Protein AF-A0A924BR07-F1 (afdb_monomer)

Foldseek 3Di:
DDLLVLLVLLLCVQAVVQWAALVRSCVVSVDDSVVSVVSVVCCCPVVVFQWDQDPVVNTIHRDDDPPPVSVVVPDPPPDPDDPVRVVVVVPPD

Solvent-accessible surface area (backbone atoms only — not comparable to full-atom values): 5573 Å² total; per-residue (Å²): 130,57,75,68,60,45,54,51,51,53,53,50,47,19,61,73,59,54,50,32,35,70,66,60,51,39,71,73,67,73,55,55,73,68,52,53,54,52,48,56,49,41,38,40,74,75,64,48,39,54,68,40,78,40,78,89,78,55,18,32,21,64,64,87,50,98,83,43,64,45,64,78,66,57,60,78,69,82,75,80,58,51,74,68,52,46,49,56,61,70,60,75,112

Nearest PDB structures (foldseek):
  9c5g-assembly1_A  TM=7.077E-01  e=1.196E-02  Rhizobium leguminosarum
  4d18-assembly2_J  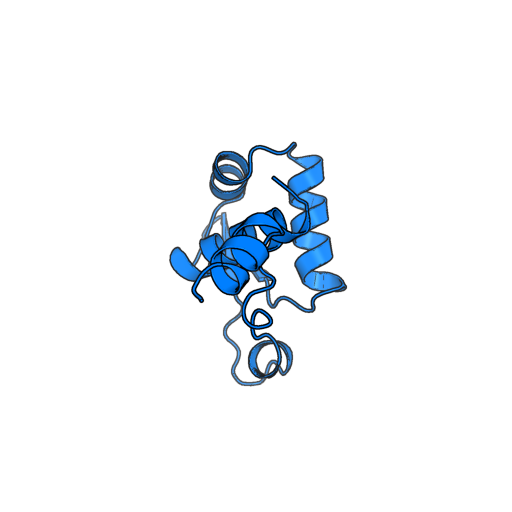TM=7.247E-01  e=1.115E-01  Homo sapiens
  7tb6-assembly1_A-2  TM=5.563E-01  e=1.645E-02  Stenotrophomonas maltophilia
  8h38-assembly1_B  TM=7.558E-01  e=1.858E-01  Homo sapiens
  3e6m-assembly4_H  TM=5.898E-01  e=2.111E-01  Ruegeria pomeroyi

Radius of gyration: 14.46 Å; Cα contacts (8 Å, |Δi|>4): 82; chains: 1; bounding box: 50×23×32 Å

Mean predicted aligned error: 8.05 Å

Secondary structure (DSSP, 8-state):
--HHHHHHHHHHHHHHHSSB-HHHHHHHH---HHHHHHHHHHHHHHS---EEEETTTTEEEE---TT-HHHHH-PPPTT---HHHHHHHHT--

pLDDT: mean 82.42, std 16.5, range [48.91, 97.94]

Sequence (93 aa):
MDRTERFYKIEMLIRARKCASFDELLAEVEVSRATLKRDLQYLRSRMDAPIVYDRFDNGYKLHADPRDKRQASHQLPGVWFSEREIHALLTMY

Structure (mmCIF, N/CA/C/O backbone):
data_AF-A0A924BR07-F1
#
_entry.id   AF-A0A924BR07-F1
#
loop_
_atom_site.group_PDB
_atom_site.id
_atom_site.type_symbol
_atom_site.label_atom_id
_atom_site.label_alt_id
_atom_site.label_comp_id
_atom_site.label_asym_id
_atom_site.label_entity_id
_atom_site.label_seq_id
_atom_site.pdbx_PDB_ins_code
_atom_site.Cartn_x
_atom_site.Cartn_y
_atom_site.Cartn_z
_atom_site.occupancy
_atom_site.B_iso_or_equiv
_atom_site.auth_seq_id
_atom_site.auth_comp_id
_atom_site.auth_asym_id
_atom_site.auth_atom_id
_atom_site.pdbx_PDB_model_num
ATOM 1 N N . MET A 1 1 ? 8.724 7.774 11.916 1.00 76.00 1 MET A N 1
ATOM 2 C CA . MET A 1 1 ? 8.798 7.071 10.625 1.00 76.00 1 MET A CA 1
ATOM 3 C C . MET A 1 1 ? 9.151 8.061 9.529 1.00 76.00 1 MET A C 1
ATOM 5 O O . MET A 1 1 ? 8.428 9.047 9.373 1.00 76.00 1 MET A O 1
ATOM 9 N N . ASP A 1 2 ? 10.245 7.827 8.803 1.00 88.00 2 ASP A N 1
ATOM 10 C CA . ASP A 1 2 ? 10.557 8.631 7.612 1.00 88.00 2 ASP A CA 1
ATOM 11 C C . ASP A 1 2 ? 9.511 8.390 6.504 1.00 88.00 2 ASP A C 1
ATOM 13 O O . ASP A 1 2 ? 8.804 7.380 6.488 1.00 88.00 2 ASP A O 1
ATOM 17 N N . ARG A 1 3 ? 9.369 9.327 5.563 1.00 87.81 3 ARG A N 1
ATOM 18 C CA . ARG A 1 3 ? 8.415 9.201 4.454 1.00 87.81 3 ARG A CA 1
ATOM 19 C C . ARG A 1 3 ? 8.677 7.957 3.596 1.00 87.81 3 ARG A C 1
ATOM 21 O O . ARG A 1 3 ? 7.717 7.311 3.182 1.00 87.81 3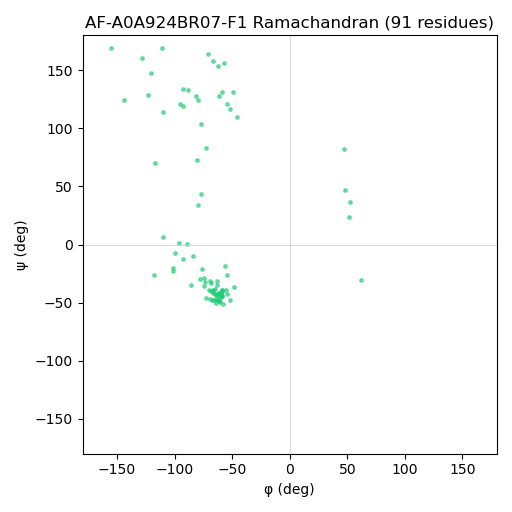 ARG A O 1
ATOM 28 N N . THR A 1 4 ? 9.940 7.625 3.349 1.00 86.56 4 THR A N 1
ATOM 29 C CA . THR A 1 4 ? 10.334 6.476 2.518 1.00 86.56 4 THR A CA 1
ATOM 30 C C . THR A 1 4 ? 9.994 5.162 3.212 1.00 86.56 4 THR A C 1
ATOM 32 O O . THR A 1 4 ? 9.340 4.297 2.630 1.00 86.56 4 THR A O 1
ATOM 35 N N . GLU A 1 5 ? 10.341 5.066 4.496 1.00 87.69 5 GLU A N 1
ATOM 36 C CA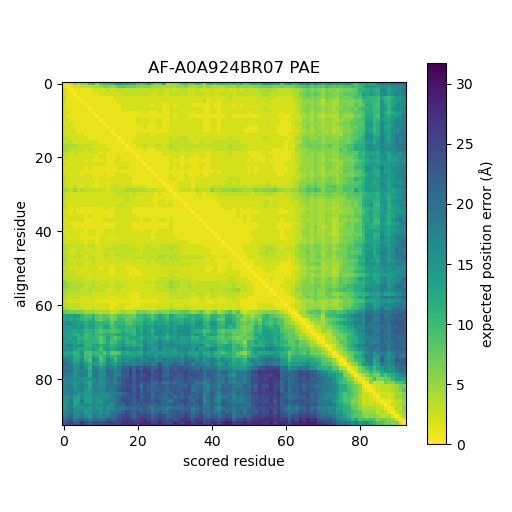 . GLU A 1 5 ? 9.982 3.948 5.373 1.00 87.69 5 GLU A CA 1
ATOM 37 C C . GLU A 1 5 ? 8.458 3.729 5.360 1.00 87.69 5 GLU A C 1
ATOM 39 O O . GLU A 1 5 ? 7.964 2.604 5.257 1.00 87.69 5 GLU A O 1
ATOM 44 N N . ARG A 1 6 ? 7.685 4.825 5.408 1.00 93.50 6 ARG A N 1
ATOM 45 C CA . ARG A 1 6 ? 6.218 4.782 5.405 1.00 93.50 6 ARG A CA 1
ATOM 46 C C . ARG A 1 6 ? 5.633 4.221 4.126 1.00 93.50 6 ARG A C 1
ATOM 48 O O . ARG A 1 6 ? 4.720 3.402 4.185 1.00 93.50 6 ARG A O 1
ATOM 55 N N . PHE A 1 7 ? 6.157 4.632 2.980 1.00 92.94 7 PHE A N 1
ATOM 56 C CA . PHE A 1 7 ? 5.743 4.093 1.688 1.00 92.94 7 PHE A CA 1
ATOM 57 C C . PHE A 1 7 ? 5.975 2.590 1.601 1.00 92.94 7 PHE A C 1
ATOM 59 O O . PHE A 1 7 ? 5.071 1.860 1.191 1.00 92.94 7 PHE A O 1
ATOM 66 N N . TYR A 1 8 ? 7.135 2.134 2.075 1.00 87.56 8 TYR A N 1
ATOM 67 C CA . TYR A 1 8 ? 7.451 0.715 2.131 1.00 87.56 8 TYR A CA 1
ATOM 68 C C . TYR A 1 8 ? 6.454 -0.050 3.005 1.00 87.56 8 TYR A C 1
ATOM 70 O O . TYR A 1 8 ? 5.871 -1.038 2.560 1.00 87.56 8 TYR A O 1
ATOM 78 N N . LYS A 1 9 ? 6.191 0.437 4.224 1.00 92.31 9 LYS A N 1
ATOM 79 C CA . LYS A 1 9 ? 5.251 -0.225 5.137 1.00 92.31 9 LYS A CA 1
ATOM 80 C C . LYS A 1 9 ? 3.840 -0.304 4.553 1.00 92.31 9 LYS A C 1
ATOM 82 O O . LYS A 1 9 ? 3.226 -1.363 4.638 1.00 92.31 9 LYS A O 1
ATOM 87 N N . ILE A 1 10 ? 3.343 0.761 3.913 1.00 95.19 10 ILE A N 1
ATOM 88 C CA . ILE A 1 10 ? 2.025 0.754 3.249 1.00 95.19 10 ILE A CA 1
ATOM 89 C C . ILE A 1 10 ? 1.962 -0.343 2.185 1.00 95.19 10 ILE A C 1
ATOM 91 O O . ILE A 1 10 ? 1.033 -1.151 2.187 1.00 95.19 10 ILE A O 1
ATOM 95 N N . GLU A 1 11 ? 2.940 -0.392 1.280 1.00 91.62 11 GLU A N 1
ATOM 96 C CA . GLU A 1 11 ? 2.926 -1.379 0.202 1.00 91.62 11 GLU A CA 1
ATOM 97 C C . GLU A 1 11 ? 3.086 -2.810 0.733 1.00 91.62 11 GLU A C 1
ATOM 99 O O . GLU A 1 11 ? 2.366 -3.714 0.300 1.00 91.62 11 GLU A O 1
ATOM 104 N N . MET A 1 12 ? 3.977 -3.012 1.708 1.00 90.62 12 MET A N 1
ATOM 105 C CA . MET A 1 12 ? 4.182 -4.304 2.361 1.00 90.62 12 MET A CA 1
ATOM 106 C C . MET A 1 12 ? 2.888 -4.811 3.008 1.00 90.62 12 MET A C 1
ATOM 108 O O . MET A 1 12 ? 2.539 -5.975 2.826 1.00 90.62 12 MET A O 1
ATOM 112 N N . LEU A 1 13 ? 2.145 -3.949 3.710 1.00 94.38 13 LEU A N 1
ATOM 113 C CA . LEU A 1 13 ? 0.870 -4.312 4.337 1.00 94.38 13 LEU A CA 1
ATOM 114 C C . LEU A 1 13 ? -0.182 -4.719 3.303 1.00 94.38 13 LEU A C 1
ATOM 116 O O . LEU A 1 13 ? -0.819 -5.760 3.463 1.00 94.38 13 LEU A O 1
ATOM 120 N N . ILE A 1 14 ? -0.329 -3.943 2.225 1.00 94.50 14 ILE A N 1
ATOM 121 C CA . ILE A 1 14 ? -1.264 -4.254 1.132 1.00 94.50 14 ILE A CA 1
ATOM 122 C C . ILE A 1 14 ? -0.912 -5.606 0.497 1.00 94.50 14 ILE A C 1
ATOM 124 O O . ILE A 1 14 ? -1.792 -6.431 0.252 1.00 94.50 14 ILE A O 1
ATOM 128 N N . ARG A 1 15 ? 0.378 -5.858 0.256 1.00 89.62 15 ARG A N 1
ATOM 129 C CA . ARG A 1 15 ? 0.865 -7.106 -0.341 1.00 89.62 15 ARG A CA 1
ATOM 130 C C . ARG A 1 15 ? 0.661 -8.303 0.588 1.00 89.62 15 ARG A C 1
ATOM 132 O O . ARG A 1 15 ? 0.145 -9.326 0.147 1.00 89.62 15 ARG A O 1
ATOM 139 N N . ALA A 1 16 ? 1.039 -8.170 1.858 1.00 88.12 16 ALA A N 1
ATOM 140 C CA . ALA A 1 16 ? 0.953 -9.236 2.853 1.00 88.12 16 ALA A CA 1
ATOM 141 C C . ALA A 1 16 ? -0.499 -9.637 3.140 1.00 88.12 16 ALA A C 1
ATOM 143 O O . ALA A 1 16 ? -0.814 -10.823 3.204 1.00 88.12 16 ALA A O 1
ATOM 144 N N . ARG A 1 17 ? -1.397 -8.653 3.268 1.00 92.31 17 ARG A N 1
ATOM 145 C CA . ARG A 1 17 ? -2.817 -8.898 3.558 1.00 92.31 17 ARG A CA 1
ATOM 146 C C . ARG A 1 17 ? -3.638 -9.205 2.307 1.00 92.31 17 ARG A C 1
ATOM 148 O O . ARG A 1 17 ? -4.789 -9.609 2.430 1.00 92.31 17 ARG A O 1
ATOM 155 N N . LYS A 1 18 ? -3.073 -9.026 1.105 1.00 91.06 18 LYS A N 1
ATOM 156 C CA . LYS A 1 18 ? -3.744 -9.036 -0.215 1.00 91.06 18 LYS A CA 1
ATOM 157 C C . LYS A 1 18 ? -4.805 -7.941 -0.389 1.00 91.06 18 LYS A C 1
ATOM 159 O O . LYS A 1 18 ? -5.002 -7.479 -1.509 1.00 91.06 18 LYS A O 1
ATOM 164 N N . CYS A 1 19 ? -5.461 -7.532 0.694 1.00 95.19 19 CYS A N 1
ATOM 165 C CA . CYS A 1 19 ? -6.367 -6.406 0.826 1.00 95.19 19 CYS A CA 1
ATOM 166 C C . CYS A 1 19 ? -6.161 -5.781 2.214 1.00 95.19 19 CYS A C 1
ATOM 168 O O . CYS A 1 19 ? -6.254 -6.496 3.206 1.00 95.19 19 CYS A O 1
ATOM 170 N N . ALA A 1 20 ? -5.868 -4.482 2.293 1.00 97.25 20 ALA A N 1
ATOM 171 C CA . ALA A 1 20 ? -5.736 -3.762 3.563 1.00 97.25 20 ALA A CA 1
ATOM 172 C C . ALA A 1 20 ? -6.703 -2.574 3.610 1.00 97.25 20 ALA A C 1
ATOM 174 O O . ALA A 1 20 ? -6.725 -1.756 2.688 1.00 97.25 20 ALA A O 1
ATOM 175 N N . SER A 1 21 ? -7.500 -2.455 4.670 1.00 97.88 21 SER A N 1
ATOM 176 C CA . SER A 1 21 ? -8.440 -1.341 4.824 1.00 97.88 21 SER A CA 1
ATOM 177 C C . SER A 1 21 ? -7.718 -0.020 5.117 1.00 97.88 21 SER A C 1
ATOM 179 O O . SER A 1 21 ? -6.543 0.016 5.492 1.00 97.88 21 SER A O 1
ATOM 181 N N . PHE A 1 22 ? -8.418 1.106 4.955 1.00 97.56 22 PHE A N 1
ATOM 182 C CA . PHE A 1 22 ? -7.835 2.411 5.274 1.00 97.56 22 PHE A CA 1
ATOM 183 C C . PHE A 1 22 ? -7.465 2.531 6.757 1.00 97.56 22 PHE A C 1
ATOM 185 O O . PHE A 1 22 ? -6.400 3.055 7.074 1.00 97.56 22 PHE A O 1
ATOM 192 N N . ASP A 1 23 ? -8.327 2.050 7.654 1.00 96.88 23 ASP A N 1
ATOM 193 C CA . ASP A 1 23 ? -8.109 2.171 9.097 1.00 96.88 23 ASP A CA 1
ATOM 194 C C . ASP A 1 23 ? -7.012 1.213 9.581 1.00 96.88 23 ASP A C 1
ATOM 196 O O . ASP A 1 23 ? -6.221 1.576 10.447 1.00 96.88 23 ASP A O 1
ATOM 200 N N . GLU A 1 24 ? -6.878 0.044 8.950 1.00 96.81 24 GLU A N 1
ATOM 201 C CA . GLU A 1 24 ? -5.740 -0.855 9.152 1.00 96.81 24 GLU A CA 1
ATOM 202 C C . GLU A 1 24 ? -4.410 -0.207 8.765 1.00 96.81 24 GLU A C 1
ATOM 204 O O . GLU A 1 24 ? -3.449 -0.264 9.526 1.00 96.81 24 GLU A O 1
ATOM 209 N N . LEU A 1 25 ? -4.341 0.421 7.587 1.00 97.31 25 LEU A N 1
ATOM 210 C CA . LEU A 1 25 ? -3.138 1.140 7.173 1.00 97.31 25 LEU A CA 1
ATOM 211 C C . LEU A 1 25 ? -2.847 2.301 8.130 1.00 97.31 25 LEU A C 1
ATOM 213 O O . LEU A 1 25 ? -1.701 2.500 8.523 1.00 97.31 25 LEU A O 1
ATOM 217 N N . LEU A 1 26 ? -3.880 3.045 8.532 1.00 97.12 26 LEU A N 1
ATOM 218 C CA . LEU A 1 26 ? -3.763 4.183 9.441 1.00 97.12 26 LEU A CA 1
ATOM 219 C C . LEU A 1 26 ? -3.201 3.779 10.809 1.00 97.12 26 LEU A C 1
ATOM 221 O O . LEU A 1 26 ? -2.315 4.465 11.315 1.00 97.12 26 LEU A O 1
ATOM 225 N N . ALA A 1 27 ? -3.690 2.671 11.371 1.00 96.19 27 ALA A N 1
ATOM 226 C CA . ALA A 1 27 ? -3.229 2.130 12.647 1.00 96.19 27 ALA A CA 1
ATOM 227 C C . ALA A 1 27 ? -1.755 1.702 12.603 1.00 96.19 27 ALA A C 1
ATOM 229 O O . ALA A 1 27 ? -1.053 1.802 13.601 1.00 96.19 27 ALA A O 1
ATOM 230 N N . GLU A 1 28 ? -1.273 1.257 11.444 1.00 95.38 28 GLU A N 1
ATOM 231 C CA . GLU A 1 28 ? 0.087 0.743 11.291 1.00 95.38 28 GLU A CA 1
ATOM 232 C C . GLU A 1 28 ? 1.132 1.828 11.020 1.00 95.38 28 GLU A C 1
ATOM 234 O O . GLU A 1 28 ? 2.288 1.680 11.417 1.00 95.38 28 GLU A O 1
ATOM 239 N N . VAL A 1 29 ? 0.775 2.889 10.289 1.00 94.44 29 VAL A N 1
ATOM 240 C CA . VAL A 1 29 ? 1.734 3.945 9.917 1.00 94.44 29 VAL A CA 1
ATOM 241 C C . VAL A 1 29 ? 1.670 5.192 10.797 1.00 94.44 29 VAL A C 1
ATOM 243 O O . VAL A 1 29 ? 2.516 6.070 10.640 1.00 94.44 29 VAL A O 1
ATOM 246 N N . GLU A 1 30 ? 0.684 5.276 11.697 1.00 91.06 30 GLU A N 1
ATOM 247 C CA . GLU A 1 30 ? 0.561 6.304 12.745 1.00 91.06 30 GLU A CA 1
ATOM 248 C C . GLU A 1 30 ? 0.651 7.757 12.231 1.00 91.06 30 GLU A C 1
ATOM 250 O O . GLU A 1 30 ? 1.202 8.651 12.874 1.00 91.06 30 GLU A O 1
ATOM 255 N N . VAL A 1 31 ? 0.098 8.022 11.045 1.00 95.94 31 VAL A N 1
ATOM 256 C CA . VAL A 1 31 ? -0.004 9.376 10.475 1.00 95.94 31 VAL A CA 1
ATOM 257 C C . VAL A 1 31 ? -1.446 9.857 10.424 1.00 95.94 31 VAL A C 1
ATOM 259 O O . VAL A 1 31 ? -2.392 9.094 10.587 1.00 95.94 31 VAL A O 1
ATOM 262 N N . SER A 1 32 ? -1.642 11.145 10.138 1.00 97.44 32 SER A N 1
ATOM 263 C CA . SER A 1 32 ? -2.988 11.671 9.908 1.00 97.44 32 SER A CA 1
ATOM 264 C C . SER A 1 32 ? -3.654 11.018 8.687 1.00 97.44 32 SER A C 1
ATOM 266 O O . SER A 1 32 ? -2.997 10.654 7.706 1.00 97.44 32 SER A O 1
ATOM 268 N N . ARG A 1 33 ? -4.992 10.975 8.683 1.00 97.81 33 ARG A N 1
ATOM 269 C CA . ARG A 1 33 ? -5.791 10.489 7.541 1.00 97.81 33 ARG A CA 1
ATOM 270 C C . ARG A 1 33 ? -5.455 11.229 6.238 1.00 97.81 33 ARG A C 1
ATOM 272 O O . ARG A 1 33 ? -5.407 10.624 5.168 1.00 97.81 33 ARG A O 1
ATOM 279 N N . ALA A 1 34 ? -5.222 12.540 6.318 1.00 97.94 34 ALA A N 1
ATOM 280 C CA . ALA A 1 34 ? -4.854 13.355 5.162 1.00 97.94 34 ALA A CA 1
ATOM 281 C C . ALA A 1 34 ? -3.469 12.973 4.615 1.00 97.94 34 ALA A C 1
ATOM 283 O O . ALA A 1 34 ? -3.286 12.901 3.399 1.00 97.94 34 ALA A O 1
ATOM 284 N N . THR A 1 35 ? -2.519 12.677 5.505 1.00 97.62 35 THR A N 1
ATOM 285 C CA . THR A 1 35 ? -1.176 12.212 5.141 1.00 97.62 35 THR A CA 1
ATOM 286 C C . THR A 1 35 ? -1.244 10.860 4.438 1.00 97.62 35 THR A C 1
ATOM 288 O O . THR A 1 35 ? -0.760 10.754 3.316 1.00 97.62 35 THR A O 1
ATOM 291 N N . LEU A 1 36 ? -1.943 9.873 5.010 1.00 97.94 36 LEU A N 1
ATOM 292 C CA . LEU A 1 36 ? -2.077 8.547 4.398 1.00 97.94 36 LEU A CA 1
ATOM 293 C C . LEU A 1 36 ? -2.725 8.608 3.002 1.00 97.94 36 LEU A C 1
ATOM 295 O O . LEU A 1 36 ? -2.264 7.952 2.071 1.00 97.94 36 LEU A O 1
ATOM 299 N N . LYS A 1 37 ? -3.754 9.448 2.809 1.00 97.75 37 LYS A N 1
ATOM 300 C CA . LYS A 1 37 ? -4.345 9.671 1.475 1.00 97.75 37 LYS A CA 1
ATOM 301 C C . LYS A 1 37 ? -3.328 10.212 0.468 1.00 97.75 37 LYS A C 1
ATOM 303 O O . LYS A 1 37 ? -3.288 9.743 -0.670 1.00 97.75 37 LYS A O 1
ATOM 308 N N . ARG A 1 38 ? -2.519 11.196 0.872 1.00 97.81 38 ARG A N 1
ATOM 309 C CA . ARG A 1 38 ? -1.459 11.766 0.025 1.00 97.81 38 ARG A CA 1
ATOM 310 C C . ARG A 1 38 ? -0.381 10.736 -0.286 1.00 97.81 38 ARG A C 1
ATOM 312 O O . ARG A 1 38 ? 0.104 10.702 -1.411 1.00 97.81 38 ARG A O 1
ATOM 319 N N . ASP A 1 39 ? -0.042 9.893 0.680 1.00 97.19 39 ASP A N 1
ATOM 320 C CA . ASP A 1 39 ? 0.954 8.840 0.522 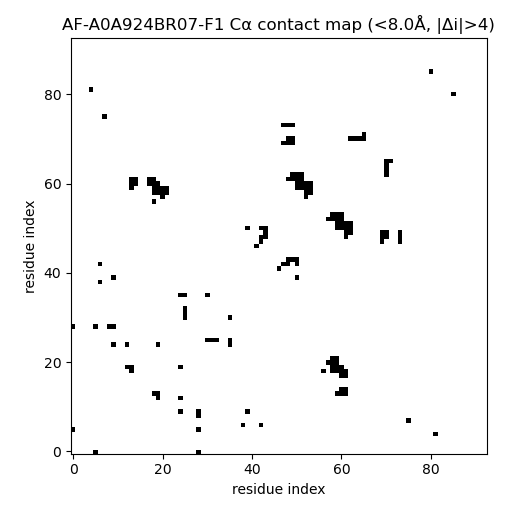1.00 97.19 39 ASP A CA 1
ATOM 321 C C . ASP A 1 39 ? 0.489 7.772 -0.477 1.00 97.19 39 ASP A C 1
ATOM 323 O O . ASP A 1 39 ? 1.206 7.473 -1.429 1.00 97.19 39 ASP A O 1
ATOM 327 N N . LEU A 1 40 ? -0.751 7.287 -0.350 1.00 96.88 40 LEU A N 1
ATOM 328 C CA . LEU A 1 40 ? -1.367 6.372 -1.319 1.00 96.88 40 LEU A CA 1
ATOM 329 C C . LEU A 1 40 ? -1.429 6.977 -2.730 1.00 96.88 40 LEU A C 1
ATOM 331 O O . LEU A 1 40 ? -1.202 6.283 -3.722 1.00 96.88 40 LEU A O 1
ATOM 335 N N . GLN A 1 41 ? -1.721 8.275 -2.844 1.00 96.44 41 GLN A N 1
ATOM 336 C CA . GLN A 1 41 ? -1.696 8.964 -4.135 1.00 96.44 41 GLN A CA 1
ATOM 337 C C . GLN A 1 41 ? -0.274 9.087 -4.695 1.00 96.44 41 GLN A C 1
ATOM 339 O O . GLN A 1 41 ? -0.079 8.922 -5.901 1.00 96.44 41 GLN A O 1
ATOM 344 N N . TYR A 1 42 ? 0.716 9.364 -3.848 1.00 94.94 42 TYR A N 1
ATOM 345 C CA . TYR A 1 42 ? 2.113 9.465 -4.256 1.00 94.94 42 TYR A CA 1
ATOM 346 C C . TYR A 1 42 ? 2.641 8.121 -4.767 1.00 94.94 42 TYR A C 1
ATOM 348 O O . TYR A 1 42 ? 3.182 8.070 -5.870 1.00 94.94 42 TYR A O 1
ATOM 356 N N . LEU A 1 43 ? 2.386 7.037 -4.026 1.00 92.38 43 LEU A N 1
ATOM 357 C CA . LEU A 1 43 ? 2.702 5.668 -4.435 1.00 92.38 43 LEU A CA 1
ATOM 358 C C . LEU A 1 43 ? 2.148 5.366 -5.836 1.00 92.38 43 LEU A C 1
ATOM 360 O O . LEU A 1 43 ? 2.885 4.925 -6.710 1.00 92.38 43 LEU A O 1
ATOM 364 N N . ARG A 1 44 ? 0.876 5.694 -6.090 1.00 92.06 44 ARG A N 1
ATOM 365 C CA . ARG A 1 44 ? 0.219 5.428 -7.382 1.00 92.06 44 ARG A CA 1
ATOM 366 C C . ARG A 1 44 ? 0.717 6.287 -8.545 1.00 92.06 44 ARG A C 1
ATOM 368 O O . ARG A 1 44 ? 0.747 5.810 -9.670 1.00 92.06 44 ARG A O 1
ATOM 375 N N . SER A 1 45 ? 0.991 7.569 -8.303 1.00 89.81 45 SER A N 1
ATOM 376 C CA . SER A 1 45 ? 1.208 8.563 -9.373 1.00 89.81 45 SER A CA 1
ATOM 377 C C . SER A 1 45 ? 2.670 8.900 -9.641 1.00 89.81 45 SER A C 1
ATOM 379 O O . SER A 1 45 ? 2.984 9.427 -10.704 1.00 89.81 45 SER A O 1
ATOM 381 N N . ARG A 1 46 ? 3.552 8.672 -8.664 1.00 88.69 46 ARG A N 1
ATOM 382 C CA . ARG A 1 46 ? 4.980 9.004 -8.754 1.00 88.69 46 ARG A CA 1
ATOM 383 C C . ARG A 1 46 ? 5.881 7.785 -8.661 1.00 88.69 46 ARG A C 1
ATOM 385 O O . ARG A 1 46 ? 6.994 7.851 -9.162 1.00 88.69 46 ARG A O 1
ATOM 392 N N . MET A 1 47 ? 5.417 6.719 -8.015 1.00 85.50 47 MET A N 1
ATOM 393 C CA . MET A 1 47 ? 6.159 5.461 -7.891 1.00 85.50 47 MET A CA 1
ATOM 394 C C . MET A 1 47 ? 5.526 4.331 -8.708 1.00 85.50 47 MET A C 1
ATOM 396 O O . MET A 1 47 ? 5.940 3.192 -8.562 1.00 85.50 47 MET A O 1
ATOM 400 N N . ASP A 1 48 ? 4.505 4.642 -9.517 1.00 86.19 48 ASP A N 1
ATOM 401 C CA . ASP A 1 48 ? 3.777 3.699 -10.374 1.00 86.19 48 ASP A CA 1
ATOM 402 C C . ASP A 1 48 ? 3.259 2.433 -9.665 1.00 86.19 48 ASP A C 1
ATOM 404 O O . ASP A 1 48 ? 2.960 1.424 -10.310 1.00 86.19 48 ASP A O 1
ATOM 408 N N . ALA A 1 49 ? 3.063 2.508 -8.343 1.00 88.38 49 ALA A N 1
ATOM 409 C CA . ALA A 1 49 ? 2.581 1.387 -7.555 1.00 88.38 49 ALA A CA 1
ATOM 410 C C . ALA A 1 49 ? 1.182 0.974 -8.035 1.00 88.38 49 ALA A C 1
ATOM 412 O O . ALA A 1 49 ? 0.276 1.822 -8.071 1.00 88.38 49 ALA A O 1
ATOM 413 N N . PRO A 1 50 ? 0.952 -0.315 -8.353 1.00 90.94 50 PRO A N 1
ATOM 414 C CA . PRO A 1 50 ? -0.311 -0.801 -8.901 1.00 90.94 50 PRO A CA 1
ATOM 415 C C . PRO A 1 50 ? -1.396 -0.926 -7.815 1.00 90.94 50 PRO A C 1
ATOM 417 O O . PRO A 1 50 ? -2.115 -1.914 -7.754 1.00 90.94 50 PRO A O 1
ATOM 420 N N . ILE A 1 51 ? -1.521 0.057 -6.920 1.00 93.19 51 ILE A N 1
ATOM 421 C CA . ILE A 1 51 ? -2.491 0.051 -5.824 1.00 93.19 51 ILE A CA 1
ATOM 422 C C . ILE A 1 51 ? -3.867 0.467 -6.350 1.00 93.19 51 ILE A C 1
ATOM 424 O O . ILE A 1 51 ? -4.049 1.567 -6.885 1.00 93.19 51 ILE A O 1
ATOM 428 N N . VAL A 1 52 ? -4.858 -0.388 -6.121 1.00 94.88 52 VAL A N 1
ATOM 429 C CA . VAL A 1 52 ? -6.270 -0.159 -6.437 1.00 94.88 52 VAL A CA 1
ATOM 430 C C . VAL A 1 52 ? -7.109 -0.237 -5.171 1.00 94.88 52 VAL A C 1
ATOM 432 O O . VAL A 1 52 ? -6.780 -0.970 -4.244 1.00 94.88 52 VAL A O 1
ATOM 435 N N . TYR A 1 53 ? -8.185 0.543 -5.119 1.00 96.19 53 TYR A N 1
ATOM 436 C CA . TYR A 1 53 ? -9.177 0.436 -4.055 1.00 96.19 53 TYR A CA 1
ATOM 437 C C . TYR A 1 53 ? -10.323 -0.453 -4.53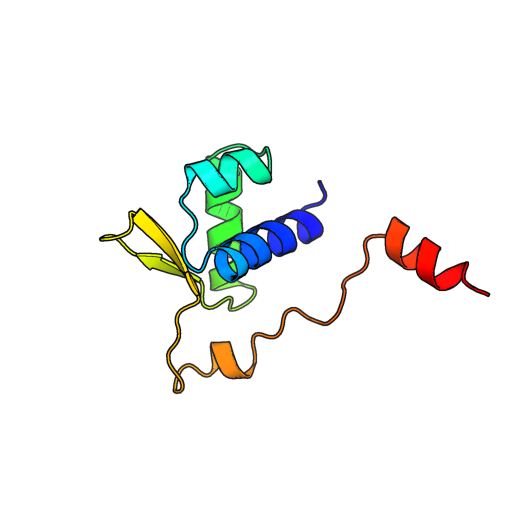4 1.00 96.19 53 TYR A C 1
ATOM 439 O O . TYR A 1 53 ? -10.961 -0.150 -5.545 1.00 96.19 53 TYR A O 1
ATOM 447 N N . ASP A 1 54 ? -10.560 -1.536 -3.807 1.00 94.94 54 ASP A N 1
ATOM 448 C CA . ASP A 1 54 ? -11.664 -2.458 -4.005 1.00 94.94 54 ASP A CA 1
ATOM 449 C C . ASP A 1 54 ? -12.845 -2.028 -3.127 1.00 94.94 54 ASP A C 1
ATOM 451 O O . ASP A 1 54 ? -12.738 -1.958 -1.901 1.00 94.94 54 ASP A O 1
ATOM 455 N N . ARG A 1 55 ? -13.977 -1.714 -3.765 1.00 94.75 55 ARG A N 1
ATOM 456 C CA . ARG A 1 55 ? -15.196 -1.285 -3.065 1.00 94.75 55 ARG A CA 1
ATOM 457 C C . ARG A 1 55 ? -15.918 -2.433 -2.366 1.00 94.75 55 ARG A C 1
ATOM 459 O O . ARG A 1 55 ? -16.600 -2.165 -1.385 1.00 94.75 55 ARG A O 1
ATOM 466 N N . PHE A 1 56 ? -15.807 -3.661 -2.872 1.00 94.94 56 PHE A N 1
ATOM 467 C CA . PHE A 1 56 ? -16.489 -4.820 -2.295 1.00 94.94 56 PHE A CA 1
ATOM 468 C C . PHE A 1 56 ? -15.828 -5.227 -0.982 1.00 94.94 56 PHE A C 1
ATOM 470 O O . PHE A 1 56 ? -16.512 -5.381 0.023 1.00 94.94 56 PHE A O 1
ATOM 477 N N . ASP A 1 57 ? -14.496 -5.289 -0.977 1.00 94.12 57 ASP A N 1
ATOM 478 C CA . ASP A 1 57 ? -13.719 -5.629 0.222 1.00 94.12 57 ASP A CA 1
ATOM 479 C C . ASP A 1 57 ? -13.356 -4.404 1.077 1.00 94.12 57 ASP A C 1
ATOM 481 O O . ASP A 1 57 ? -12.692 -4.532 2.103 1.00 94.12 57 ASP A O 1
ATOM 485 N N . ASN A 1 58 ? -13.776 -3.205 0.656 1.00 96.31 58 ASN A N 1
ATOM 486 C CA . ASN A 1 58 ? -13.496 -1.926 1.311 1.00 96.31 58 ASN A CA 1
ATOM 487 C C . ASN A 1 58 ? -12.008 -1.742 1.680 1.00 96.31 58 ASN 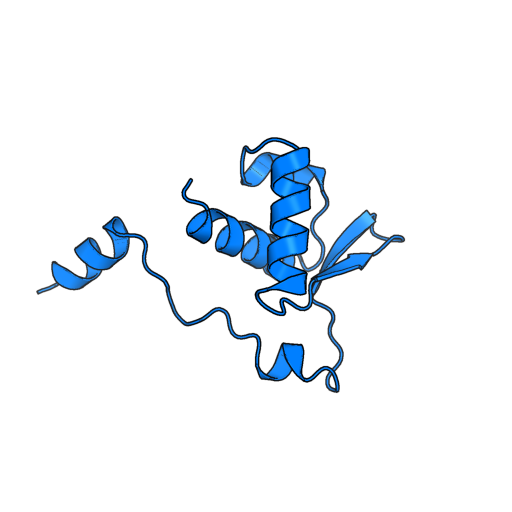A C 1
ATOM 489 O O . ASN A 1 58 ? -11.654 -1.324 2.788 1.00 96.31 58 ASN A O 1
ATOM 493 N N . GLY A 1 59 ? -11.115 -2.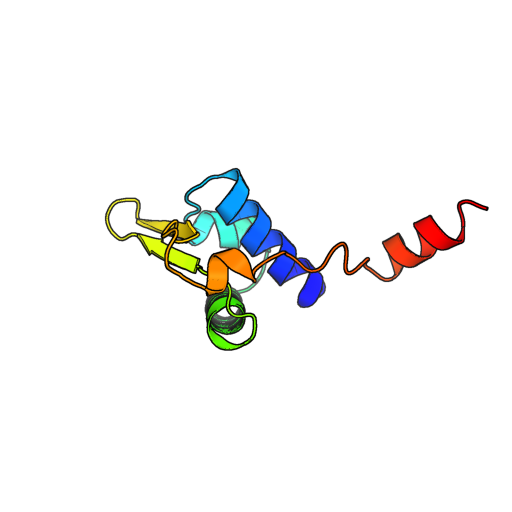045 0.740 1.00 96.94 59 GLY A N 1
ATOM 494 C CA . GLY A 1 59 ? -9.683 -2.061 1.013 1.00 96.94 59 GLY A CA 1
ATOM 495 C C . GLY A 1 59 ? -8.812 -1.846 -0.212 1.00 96.94 59 GLY A C 1
ATOM 496 O O . GLY A 1 59 ? -9.266 -1.824 -1.354 1.00 96.94 59 GLY A O 1
ATOM 497 N N . TYR A 1 60 ? -7.532 -1.626 0.043 1.00 97.19 60 TYR A N 1
ATOM 498 C CA . TYR A 1 60 ? -6.507 -1.421 -0.965 1.00 97.19 60 TYR A CA 1
ATOM 499 C C . TYR A 1 60 ? -5.839 -2.746 -1.305 1.00 97.19 60 TYR A C 1
ATOM 501 O O . TYR A 1 60 ? -5.446 -3.488 -0.407 1.00 97.19 60 TYR A O 1
ATOM 509 N N . LYS A 1 61 ? -5.678 -3.012 -2.599 1.00 94.75 61 LYS A N 1
ATOM 510 C CA . LYS A 1 61 ? -5.040 -4.209 -3.155 1.00 94.75 61 LYS A CA 1
ATOM 511 C C . LYS A 1 61 ? -3.973 -3.811 -4.160 1.00 94.75 61 LYS A C 1
ATOM 513 O O . LYS A 1 61 ? -4.016 -2.711 -4.711 1.00 94.75 61 LYS A O 1
ATOM 518 N N . LEU A 1 62 ? -3.056 -4.725 -4.453 1.00 90.81 62 LEU A N 1
ATOM 519 C CA . LEU A 1 62 ? -2.266 -4.630 -5.676 1.00 90.81 62 LEU A CA 1
ATOM 520 C C . LEU A 1 62 ? -3.101 -5.196 -6.826 1.00 90.81 62 LEU A C 1
ATOM 522 O O . LEU A 1 62 ? -3.628 -6.303 -6.729 1.00 90.81 62 LEU A O 1
ATOM 526 N N . HIS A 1 63 ? -3.244 -4.425 -7.898 1.00 85.81 63 HIS A N 1
ATOM 527 C CA . HIS A 1 63 ? -3.820 -4.902 -9.143 1.00 85.81 63 HIS A CA 1
ATOM 528 C C . HIS A 1 63 ? -2.967 -6.071 -9.644 1.00 85.81 63 HIS A C 1
ATOM 530 O O . HIS A 1 63 ? -1.742 -5.966 -9.660 1.00 85.81 63 HIS A O 1
ATOM 536 N N . ALA A 1 64 ? -3.620 -7.174 -10.004 1.00 69.50 64 ALA A N 1
ATOM 537 C CA . ALA A 1 64 ? -2.996 -8.386 -10.521 1.00 69.50 64 ALA A CA 1
ATOM 538 C C . ALA A 1 64 ? -3.489 -8.625 -11.953 1.00 69.50 64 ALA A C 1
ATOM 540 O O . ALA A 1 64 ? -4.302 -9.504 -12.223 1.00 69.50 64 ALA A O 1
ATOM 541 N N . ASP A 1 65 ? -3.042 -7.772 -12.864 1.00 71.12 65 ASP A N 1
ATOM 542 C CA . ASP A 1 65 ? -3.209 -7.933 -14.307 1.00 71.12 65 ASP A CA 1
ATOM 543 C C . ASP A 1 65 ? -1.852 -8.238 -14.963 1.00 71.12 65 ASP A C 1
ATOM 545 O O . ASP A 1 65 ? -0.989 -7.355 -14.985 1.00 71.12 65 ASP A O 1
ATOM 549 N N . PRO A 1 66 ? -1.667 -9.442 -15.539 1.00 62.91 66 PRO A N 1
ATOM 550 C CA . PRO A 1 66 ? -0.450 -9.833 -16.251 1.00 62.91 66 PRO A CA 1
ATOM 551 C C . PRO A 1 66 ? -0.066 -8.903 -17.412 1.00 62.91 66 PRO A C 1
ATOM 553 O O . PRO A 1 66 ? 1.067 -8.946 -17.886 1.00 62.91 66 PRO A O 1
ATOM 556 N N . ARG A 1 67 ? -1.004 -8.087 -17.910 1.00 66.88 67 ARG A N 1
ATOM 557 C CA . ARG A 1 67 ? -0.795 -7.129 -19.007 1.00 66.88 67 ARG A CA 1
ATOM 558 C C . ARG A 1 67 ? -0.413 -5.735 -18.513 1.00 66.88 67 ARG A C 1
ATOM 560 O O . ARG A 1 67 ? 0.015 -4.903 -19.315 1.00 66.88 67 ARG A O 1
ATOM 567 N N . ASP A 1 68 ? -0.562 -5.461 -17.219 1.00 67.56 68 ASP A N 1
ATOM 568 C CA . ASP A 1 68 ? -0.201 -4.173 -16.640 1.00 67.56 68 ASP A CA 1
ATOM 569 C C . ASP A 1 68 ? 1.316 -4.100 -16.478 1.00 67.56 68 ASP A C 1
ATOM 571 O O . ASP A 1 68 ? 1.909 -4.678 -15.565 1.00 67.56 68 ASP A O 1
ATOM 575 N N . LYS A 1 69 ? 1.954 -3.357 -17.387 1.00 62.66 69 LYS A N 1
ATOM 576 C CA . LYS A 1 69 ? 3.408 -3.155 -17.408 1.00 62.66 69 LYS A CA 1
ATOM 577 C C . LYS A 1 69 ? 3.948 -2.631 -16.077 1.00 62.66 69 LYS A C 1
ATOM 579 O O . LYS A 1 69 ? 5.094 -2.930 -15.758 1.00 62.66 69 LYS A O 1
ATOM 584 N N . ARG A 1 70 ? 3.122 -1.930 -15.285 1.00 64.56 70 ARG A N 1
ATOM 585 C CA . ARG A 1 70 ? 3.491 -1.496 -13.935 1.00 64.56 70 ARG A CA 1
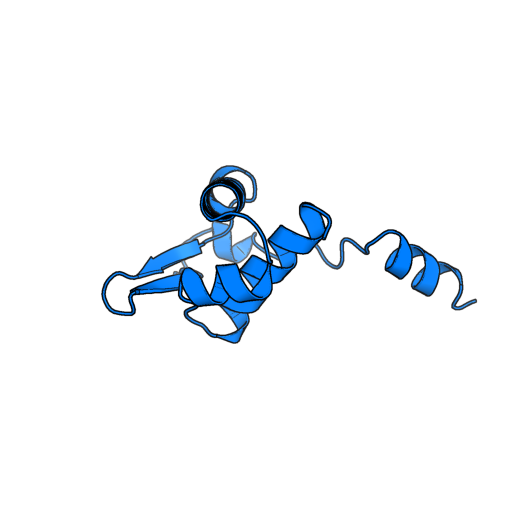ATOM 586 C C . ARG A 1 70 ? 3.834 -2.675 -13.044 1.00 64.56 70 ARG A C 1
ATOM 588 O O . ARG A 1 70 ? 4.830 -2.592 -12.368 1.00 64.56 70 ARG A O 1
ATOM 595 N N . GLN A 1 71 ? 3.127 -3.804 -13.077 1.00 62.44 71 GLN A N 1
ATOM 596 C CA . GLN A 1 71 ? 3.507 -4.971 -12.261 1.00 62.44 71 GLN A CA 1
ATOM 597 C C . GLN A 1 71 ? 4.818 -5.624 -12.706 1.00 62.44 71 GLN A C 1
ATOM 599 O O . GLN A 1 71 ? 5.550 -6.142 -11.868 1.00 62.44 71 GLN A O 1
ATOM 604 N N . ALA A 1 72 ? 5.120 -5.600 -14.007 1.00 55.62 72 ALA A N 1
ATOM 605 C CA . ALA A 1 72 ? 6.360 -6.167 -14.534 1.00 55.62 72 ALA A CA 1
ATOM 606 C C . ALA A 1 72 ? 7.596 -5.348 -14.115 1.00 55.62 72 ALA A C 1
ATOM 608 O O . ALA A 1 72 ? 8.668 -5.917 -13.924 1.00 55.62 72 ALA A O 1
ATOM 609 N N . SER A 1 73 ? 7.445 -4.028 -13.953 1.00 54.69 73 SER A N 1
ATOM 610 C CA . SER A 1 73 ? 8.516 -3.113 -13.537 1.00 54.69 73 SER A CA 1
ATOM 611 C C . SER A 1 73 ? 8.471 -2.713 -12.060 1.00 54.69 73 SER A C 1
ATOM 613 O O . SER A 1 73 ? 9.483 -2.264 -11.529 1.00 54.69 73 SER A O 1
ATOM 615 N N . HIS A 1 74 ? 7.320 -2.847 -11.393 1.00 60.69 74 HIS A N 1
ATOM 616 C CA . HIS A 1 74 ? 7.107 -2.466 -9.994 1.00 60.69 74 HIS A CA 1
ATOM 617 C C . HIS A 1 74 ? 7.651 -3.552 -9.082 1.00 60.69 74 HIS A C 1
ATOM 619 O O . HIS A 1 74 ? 6.937 -4.346 -8.465 1.00 60.69 74 HIS A O 1
ATOM 625 N N . GLN A 1 75 ? 8.969 -3.587 -9.033 1.00 57.91 75 GLN A N 1
ATOM 626 C CA . GLN A 1 75 ? 9.694 -4.175 -7.933 1.00 57.91 75 GLN A CA 1
ATOM 627 C C . GLN A 1 75 ? 9.880 -3.061 -6.912 1.00 57.91 75 GLN A C 1
ATOM 629 O O . GLN A 1 75 ? 10.282 -1.954 -7.273 1.00 57.91 75 GLN A O 1
ATOM 634 N N . LEU A 1 76 ? 9.597 -3.346 -5.639 1.00 56.00 76 LEU A N 1
ATOM 635 C CA . LEU A 1 76 ? 10.156 -2.528 -4.568 1.00 56.00 76 LEU A CA 1
ATOM 636 C C . LEU A 1 76 ? 11.667 -2.488 -4.842 1.00 56.00 76 LEU A C 1
ATOM 638 O O . LEU A 1 76 ? 12.265 -3.568 -4.882 1.00 56.00 76 LEU A O 1
ATOM 642 N N . PRO A 1 77 ? 12.273 -1.318 -5.131 1.00 54.56 77 PRO A N 1
ATOM 643 C CA . PRO A 1 77 ? 13.700 -1.255 -5.396 1.00 54.56 77 PRO A CA 1
ATOM 644 C C . PRO A 1 77 ? 14.383 -1.896 -4.197 1.00 54.56 77 PRO A C 1
ATOM 646 O O . PRO A 1 77 ? 14.119 -1.491 -3.063 1.00 54.56 77 PRO A O 1
ATOM 649 N N . GLY A 1 78 ? 15.144 -2.963 -4.456 1.00 51.78 78 GLY A N 1
ATOM 650 C CA . GLY A 1 78 ? 15.754 -3.790 -3.426 1.00 51.78 78 GLY A CA 1
ATOM 651 C C . GLY A 1 78 ? 16.398 -2.905 -2.371 1.00 51.78 78 GLY A C 1
ATOM 652 O O . GLY A 1 78 ? 17.371 -2.220 -2.652 1.00 51.78 78 GLY A O 1
ATOM 653 N N . VAL A 1 79 ? 15.779 -2.901 -1.194 1.00 51.62 79 VAL A N 1
ATOM 654 C CA . VAL A 1 79 ? 16.270 -2.332 0.057 1.00 51.62 79 VAL A CA 1
ATOM 655 C C . VAL A 1 79 ? 16.835 -0.909 -0.072 1.00 51.62 79 VAL A C 1
ATOM 657 O O . VAL A 1 79 ? 18.041 -0.682 -0.103 1.00 51.62 79 VAL A O 1
ATOM 660 N N . TRP A 1 80 ? 15.955 0.095 -0.063 1.00 56.44 80 TRP A N 1
ATOM 661 C CA . TRP A 1 80 ? 16.356 1.417 0.427 1.00 56.44 80 TRP A CA 1
ATOM 662 C C . TRP A 1 80 ? 16.488 1.307 1.941 1.00 56.44 80 TRP A C 1
ATOM 664 O O . TRP A 1 80 ? 15.540 1.554 2.683 1.00 56.44 80 TRP A O 1
ATOM 674 N N . PHE A 1 81 ? 17.648 0.825 2.371 1.00 48.91 81 PHE A N 1
ATOM 675 C CA . PHE A 1 81 ? 18.042 0.777 3.765 1.00 48.91 81 PHE A CA 1
ATOM 676 C C . PHE A 1 81 ? 17.798 2.146 4.409 1.00 48.91 81 PHE A C 1
ATOM 678 O O . PHE A 1 81 ? 18.211 3.182 3.879 1.00 48.91 81 PHE A O 1
ATOM 685 N N . SER A 1 82 ? 17.149 2.163 5.569 1.00 57.88 82 SER A N 1
ATOM 686 C CA . SER A 1 82 ? 17.236 3.324 6.451 1.00 57.88 82 SER A CA 1
ATOM 687 C C . SER A 1 82 ? 18.708 3.589 6.794 1.00 57.88 82 SER A C 1
ATOM 689 O O . SER A 1 82 ? 19.527 2.672 6.762 1.00 57.88 82 SER A O 1
ATOM 691 N N . GLU A 1 83 ? 19.070 4.819 7.167 1.00 53.09 83 GLU A N 1
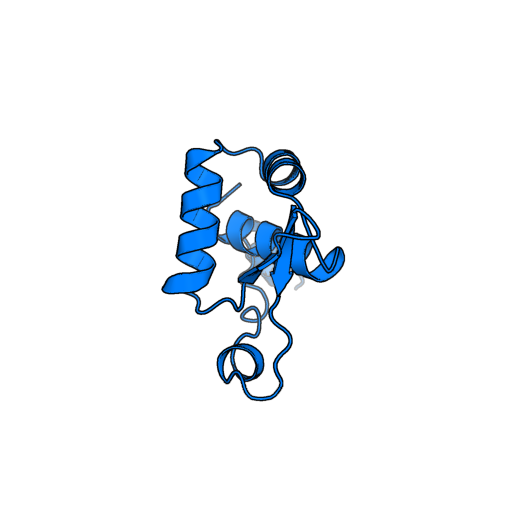ATOM 692 C CA . GLU A 1 83 ? 20.443 5.159 7.592 1.00 53.09 83 GLU A CA 1
ATOM 693 C C . GLU A 1 83 ? 20.988 4.149 8.626 1.00 53.09 83 GLU A C 1
ATOM 695 O O . GLU A 1 83 ? 22.133 3.712 8.551 1.00 53.09 83 GLU A O 1
ATOM 700 N N . ARG A 1 84 ? 20.118 3.663 9.522 1.00 54.84 84 ARG A N 1
ATOM 701 C CA . ARG A 1 84 ? 20.429 2.621 10.511 1.00 54.84 84 ARG A CA 1
ATOM 702 C C . ARG A 1 84 ? 20.718 1.249 9.904 1.00 54.84 84 ARG A C 1
ATOM 704 O O . ARG A 1 84 ? 21.616 0.564 10.381 1.00 54.84 84 ARG A O 1
ATOM 711 N N . GLU A 1 85 ? 19.982 0.837 8.879 1.00 58.78 85 GLU A N 1
ATOM 712 C CA . GLU A 1 85 ? 20.203 -0.453 8.217 1.00 58.78 85 GLU A CA 1
ATOM 713 C C . GLU A 1 85 ? 21.403 -0.402 7.256 1.00 58.78 85 GLU A C 1
ATOM 715 O O . GLU A 1 85 ? 22.113 -1.398 7.136 1.00 58.78 85 GLU A O 1
ATOM 720 N N . ILE A 1 86 ? 21.704 0.763 6.657 1.00 61.16 86 ILE A N 1
ATOM 721 C CA . ILE A 1 86 ? 22.966 0.998 5.930 1.00 61.16 86 ILE A CA 1
ATOM 722 C C . ILE A 1 86 ? 24.133 0.845 6.901 1.00 61.16 86 ILE A C 1
ATOM 724 O O . ILE A 1 86 ? 25.079 0.117 6.613 1.00 61.16 86 ILE A O 1
ATOM 728 N N . HIS A 1 87 ? 24.059 1.491 8.071 1.00 59.91 87 HIS A N 1
ATOM 729 C CA . HIS A 1 87 ? 25.091 1.356 9.093 1.00 59.91 87 HIS A CA 1
ATOM 730 C C . HIS A 1 87 ? 25.265 -0.092 9.545 1.00 59.91 87 HIS A C 1
ATOM 732 O O . HIS A 1 87 ? 26.401 -0.535 9.626 1.00 59.91 87 HIS A O 1
ATOM 738 N N . ALA A 1 88 ? 24.177 -0.830 9.785 1.00 64.44 88 ALA A N 1
ATOM 739 C CA . ALA A 1 88 ? 24.240 -2.234 10.193 1.00 64.44 88 ALA A CA 1
ATOM 740 C C . ALA A 1 88 ? 24.884 -3.144 9.133 1.00 64.44 88 ALA A C 1
ATOM 742 O O . ALA A 1 88 ? 25.592 -4.085 9.484 1.00 64.44 88 ALA A O 1
ATOM 743 N N . LEU A 1 89 ? 24.678 -2.861 7.844 1.00 62.25 89 LEU A N 1
ATOM 744 C CA . LEU A 1 89 ? 25.366 -3.580 6.772 1.00 62.25 89 LEU A CA 1
ATOM 745 C C . LEU A 1 89 ? 26.833 -3.179 6.617 1.00 62.25 89 LEU A C 1
ATOM 747 O O . LEU A 1 89 ? 27.660 -4.029 6.301 1.00 62.25 89 LEU A O 1
ATOM 751 N N . LEU A 1 90 ? 27.166 -1.905 6.837 1.00 66.88 90 LEU A N 1
ATOM 752 C CA . LEU A 1 90 ? 28.539 -1.401 6.743 1.00 66.88 90 LEU A CA 1
ATOM 753 C C . LEU A 1 90 ? 29.409 -1.784 7.949 1.00 66.88 90 LEU A C 1
ATOM 755 O O . LEU A 1 90 ? 30.629 -1.772 7.826 1.00 66.88 90 LEU A O 1
ATOM 759 N N . THR A 1 91 ? 28.811 -2.113 9.098 1.00 67.25 91 THR A N 1
ATOM 760 C CA . THR A 1 91 ? 29.523 -2.586 10.300 1.00 67.25 91 THR A CA 1
ATOM 761 C C . THR A 1 91 ? 29.559 -4.108 10.442 1.00 67.25 91 THR A C 1
ATOM 763 O O . THR A 1 91 ? 30.139 -4.608 11.401 1.00 67.25 91 THR A O 1
ATOM 766 N N . MET A 1 92 ? 28.997 -4.865 9.490 1.00 55.78 92 MET A N 1
ATOM 767 C CA . MET A 1 92 ? 29.170 -6.324 9.381 1.00 55.78 92 MET A CA 1
ATOM 768 C C . MET A 1 92 ? 30.511 -6.727 8.721 1.00 55.78 92 MET A C 1
ATOM 770 O O . MET A 1 92 ? 30.585 -7.743 8.027 1.00 55.78 92 MET A O 1
ATOM 774 N N . TYR A 1 93 ? 31.575 -5.952 8.952 1.00 49.31 93 TYR A N 1
ATOM 775 C CA . TYR A 1 93 ? 32.961 -6.323 8.650 1.00 49.31 93 TYR A CA 1
ATOM 776 C C . TYR A 1 93 ? 33.885 -5.918 9.799 1.00 49.31 93 TYR A C 1
ATOM 778 O O . TYR A 1 93 ? 33.735 -4.776 10.290 1.00 49.31 93 TYR A O 1
#